Protein AF-A0A948ZJV9-F1 (afdb_monomer_lite)

Radius of gyration: 15.19 Å; chains: 1; bounding box: 33×35×40 Å

Structure (mmCIF, N/CA/C/O backbone):
data_AF-A0A948ZJV9-F1
#
_entry.id   AF-A0A948ZJV9-F1
#
loop_
_atom_site.group_PDB
_atom_site.id
_atom_site.type_symbol
_atom_site.label_atom_id
_atom_site.label_alt_id
_atom_site.label_comp_id
_atom_site.label_asym_id
_atom_site.label_entity_id
_atom_site.label_seq_id
_atom_site.pdbx_PDB_ins_code
_atom_site.Cartn_x
_atom_site.Cartn_y
_atom_site.Cartn_z
_atom_site.occupancy
_atom_site.B_iso_or_equiv
_atom_site.auth_seq_id
_atom_site.auth_comp_id
_atom_site.auth_asym_id
_atom_site.auth_atom_id
_atom_site.pdbx_PDB_model_num
ATOM 1 N N . MET A 1 1 ? 0.887 -11.896 -23.401 1.00 42.72 1 MET A N 1
ATOM 2 C CA . MET A 1 1 ? 1.487 -13.055 -22.703 1.00 42.72 1 MET A CA 1
ATOM 3 C C . MET A 1 1 ? 0.994 -14.327 -23.381 1.00 42.72 1 MET A C 1
ATOM 5 O O . MET A 1 1 ? -0.201 -14.584 -23.377 1.00 42.72 1 MET A O 1
ATOM 9 N N . LYS A 1 2 ? 1.886 -15.058 -24.054 1.00 50.03 2 LYS A N 1
ATOM 10 C CA . LYS A 1 2 ? 1.581 -16.263 -24.844 1.00 50.03 2 LYS A CA 1
ATOM 11 C C . LYS A 1 2 ? 1.889 -17.472 -23.944 1.00 50.03 2 LYS A C 1
ATOM 13 O O . LYS A 1 2 ? 3.020 -17.935 -23.937 1.00 50.03 2 LYS A O 1
ATOM 18 N N . GLY A 1 3 ? 0.965 -17.874 -23.067 1.00 57.78 3 GLY A N 1
ATOM 19 C CA . GLY A 1 3 ? 1.272 -18.960 -22.115 1.00 57.78 3 GLY A CA 1
ATOM 20 C C . GLY A 1 3 ? 0.231 -19.315 -21.053 1.00 57.78 3 GLY A C 1
ATOM 21 O O . GLY A 1 3 ? 0.405 -20.318 -20.378 1.00 57.78 3 GLY A O 1
ATOM 22 N N . MET A 1 4 ? -0.851 -18.549 -20.895 1.00 68.88 4 MET A N 1
ATOM 23 C CA . MET A 1 4 ? -1.924 -18.870 -19.938 1.00 68.88 4 MET A CA 1
ATOM 24 C C . MET A 1 4 ? -3.168 -19.330 -20.703 1.00 68.88 4 MET A C 1
ATOM 26 O O . MET A 1 4 ? -4.117 -18.572 -20.870 1.00 68.88 4 MET A O 1
ATOM 30 N N . GLN A 1 5 ? -3.119 -20.537 -21.265 1.00 71.31 5 GLN A N 1
ATOM 31 C CA . GLN A 1 5 ? -4.207 -21.141 -22.044 1.00 71.31 5 GLN A CA 1
ATOM 32 C C . GLN A 1 5 ? -4.436 -22.577 -21.556 1.00 71.31 5 GLN A C 1
ATOM 34 O O . GLN A 1 5 ? -3.474 -23.281 -21.261 1.00 71.31 5 GLN A O 1
ATOM 39 N N . GLY A 1 6 ? -5.700 -22.999 -21.457 1.00 76.94 6 GLY A N 1
ATOM 40 C CA . GLY A 1 6 ? -6.102 -24.330 -20.979 1.00 76.94 6 GLY A CA 1
ATOM 41 C C . GLY A 1 6 ? -6.913 -24.298 -19.679 1.00 76.94 6 GLY A C 1
ATOM 42 O O . GLY A 1 6 ? -6.927 -23.292 -18.969 1.00 76.94 6 GLY A O 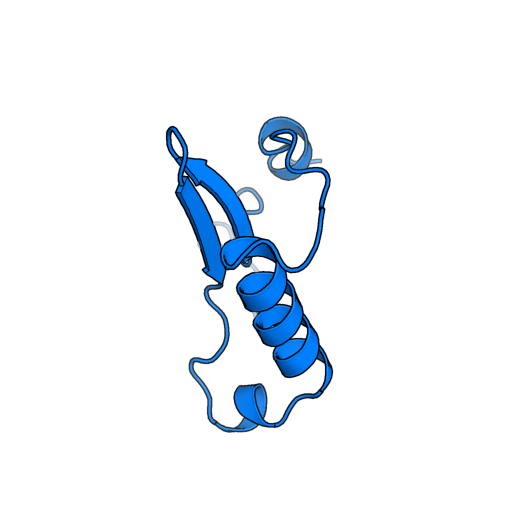1
ATOM 43 N N . ASP A 1 7 ? -7.595 -25.404 -19.367 1.00 79.19 7 ASP A N 1
ATOM 44 C CA . ASP A 1 7 ? -8.536 -25.500 -18.236 1.00 79.19 7 ASP A CA 1
ATOM 45 C C . ASP A 1 7 ? -7.884 -25.187 -16.879 1.00 79.19 7 ASP A C 1
ATOM 47 O O . ASP A 1 7 ? -8.513 -24.572 -16.022 1.00 79.19 7 ASP A O 1
ATOM 51 N N . ALA A 1 8 ? -6.593 -25.497 -16.713 1.00 76.62 8 ALA A N 1
ATOM 52 C CA . ALA A 1 8 ? -5.821 -25.173 -15.510 1.00 76.62 8 ALA A CA 1
ATOM 53 C C . ALA A 1 8 ? -5.703 -23.659 -15.226 1.00 76.62 8 ALA A C 1
ATOM 55 O O . ALA A 1 8 ? -5.436 -23.260 -14.093 1.00 76.62 8 ALA A O 1
ATOM 56 N N . TYR A 1 9 ? -5.912 -22.807 -16.236 1.00 76.06 9 TYR A N 1
ATOM 57 C CA . TYR A 1 9 ? -5.885 -21.348 -16.103 1.00 76.06 9 TYR A CA 1
ATOM 58 C C . TYR A 1 9 ? -7.287 -20.729 -16.050 1.00 76.06 9 TYR A C 1
ATOM 60 O O . TYR A 1 9 ? -7.405 -19.517 -15.866 1.00 76.06 9 TYR A O 1
ATOM 68 N N . ARG A 1 10 ? -8.351 -21.538 -16.160 1.00 79.19 10 ARG A N 1
ATOM 69 C CA . ARG A 1 10 ? -9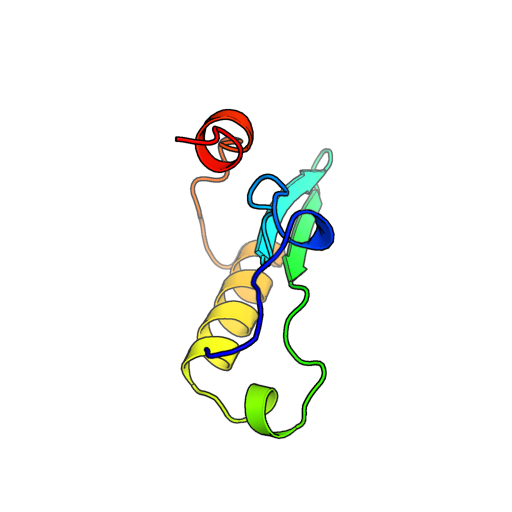.746 -21.093 -16.05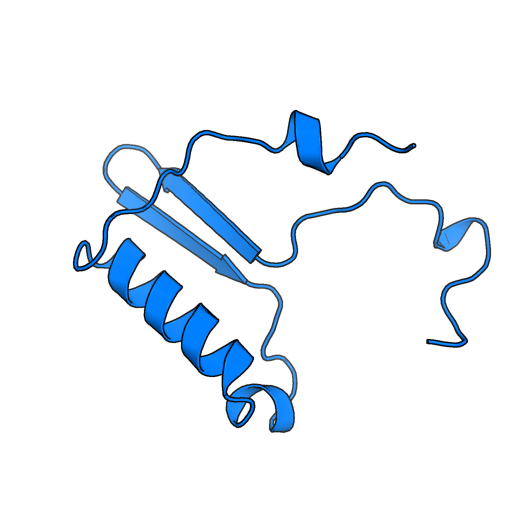5 1.00 79.19 10 ARG A CA 1
ATOM 70 C C . ARG A 1 10 ? -10.151 -20.976 -14.582 1.00 79.19 10 ARG A C 1
ATOM 72 O O . ARG A 1 10 ? -10.993 -21.715 -14.083 1.00 79.19 10 ARG A O 1
ATOM 79 N N . ARG A 1 11 ? -9.512 -20.043 -13.877 1.00 77.69 11 ARG A N 1
ATOM 80 C CA . ARG A 1 11 ? -9.832 -19.689 -12.489 1.00 77.69 11 ARG A CA 1
ATOM 81 C C . ARG A 1 11 ? -10.367 -18.258 -12.417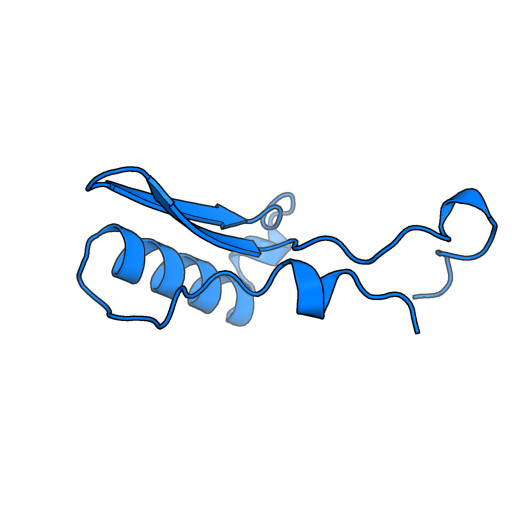 1.00 77.69 11 ARG A C 1
ATOM 83 O O . ARG A 1 11 ? -9.947 -17.436 -13.235 1.00 77.69 11 ARG A O 1
ATOM 90 N N . PRO A 1 12 ? -11.237 -17.939 -11.445 1.00 80.44 12 PRO A N 1
ATOM 91 C CA . PRO A 1 12 ? -11.636 -16.563 -11.205 1.00 80.44 12 PRO A CA 1
ATOM 92 C C . PRO A 1 12 ? -10.413 -15.660 -10.977 1.00 80.44 12 PRO A C 1
ATOM 94 O O . PRO A 1 12 ? -9.372 -16.132 -10.509 1.00 80.44 12 PRO A O 1
ATOM 97 N N . PRO A 1 13 ? -10.504 -14.365 -11.297 1.00 81.94 13 PRO A N 1
ATOM 98 C CA . PRO A 1 13 ? -9.501 -13.395 -10.875 1.00 81.94 13 PRO A CA 1
ATOM 99 C C . PRO A 1 13 ? -9.366 -13.371 -9.343 1.00 81.94 13 PRO A C 1
ATOM 101 O O . PRO A 1 13 ? -10.342 -13.503 -8.607 1.00 81.94 13 PRO A O 1
ATOM 104 N N . TYR A 1 14 ? -8.136 -13.172 -8.866 1.00 84.62 14 TYR A N 1
ATOM 105 C CA . TYR A 1 14 ? -7.811 -13.006 -7.448 1.00 84.62 14 TYR A CA 1
ATOM 106 C C . TYR A 1 14 ? -6.944 -11.757 -7.275 1.00 84.62 14 TYR A C 1
ATOM 108 O O . TYR A 1 14 ? -6.106 -11.480 -8.139 1.00 84.62 14 TYR A O 1
ATOM 116 N N . PRO A 1 15 ? -7.106 -10.999 -6.178 1.00 88.88 15 PRO A N 1
ATOM 117 C CA . PRO A 1 15 ? -6.346 -9.775 -5.980 1.00 88.88 15 PRO A CA 1
ATOM 118 C C . PRO A 1 15 ? -4.870 -10.084 -5.713 1.00 88.88 15 PRO A C 1
ATOM 120 O O . PRO A 1 15 ? -4.533 -10.824 -4.791 1.00 88.88 15 PRO A O 1
ATOM 123 N N . ALA A 1 16 ? -3.986 -9.465 -6.496 1.00 91.44 16 ALA A N 1
ATOM 124 C CA . ALA A 1 16 ? -2.540 -9.500 -6.266 1.00 91.44 16 ALA A CA 1
ATOM 125 C C . ALA A 1 16 ? -2.088 -8.496 -5.188 1.00 91.44 16 ALA A C 1
ATOM 127 O O . ALA A 1 16 ? -1.050 -8.686 -4.560 1.00 91.44 16 ALA A O 1
ATOM 128 N N . THR A 1 17 ? -2.876 -7.443 -4.958 1.00 94.25 17 THR A N 1
ATOM 129 C CA . THR A 1 17 ? -2.624 -6.390 -3.966 1.00 94.25 17 THR A CA 1
ATOM 130 C C . THR A 1 17 ? -3.948 -5.999 -3.319 1.00 94.25 17 THR A C 1
ATOM 132 O O . THR A 1 17 ? -4.947 -5.856 -4.024 1.00 94.25 17 THR A O 1
ATOM 135 N N . TRP A 1 18 ? -3.976 -5.840 -1.996 1.00 94.94 18 TRP A N 1
ATOM 136 C CA . TRP A 1 18 ? -5.174 -5.431 -1.258 1.00 94.94 18 TRP A CA 1
ATOM 137 C C . TRP A 1 18 ? -4.830 -4.725 0.057 1.00 94.94 18 TRP A C 1
ATOM 139 O O . TRP A 1 18 ? -3.727 -4.850 0.591 1.00 94.94 18 TRP A O 1
ATOM 149 N N . ALA A 1 19 ? -5.812 -4.001 0.590 1.00 95.94 19 ALA A N 1
ATOM 150 C CA . ALA A 1 19 ? -5.775 -3.378 1.905 1.00 95.94 19 ALA A CA 1
ATOM 151 C C . ALA A 1 19 ? -7.080 -3.677 2.656 1.00 95.94 19 ALA A C 1
ATOM 153 O O . ALA A 1 19 ? -8.132 -3.829 2.035 1.00 95.94 19 ALA A O 1
ATOM 154 N N . ARG A 1 20 ? -7.022 -3.795 3.985 1.00 95.19 20 ARG A N 1
ATOM 155 C CA . ARG A 1 20 ? -8.209 -3.953 4.841 1.00 95.19 20 ARG A CA 1
ATOM 156 C C . ARG A 1 20 ? -7.951 -3.483 6.269 1.00 95.19 20 ARG A C 1
ATOM 158 O O . ARG A 1 20 ? -6.813 -3.519 6.739 1.00 95.19 20 ARG A O 1
ATOM 165 N N . MET A 1 21 ? -9.018 -3.161 6.997 1.00 96.12 21 MET A N 1
ATOM 166 C CA . MET A 1 21 ? -8.945 -3.080 8.459 1.00 96.12 21 MET A CA 1
ATOM 167 C C . MET A 1 21 ? -8.872 -4.475 9.084 1.00 96.12 21 MET A C 1
ATOM 169 O O . MET A 1 21 ? -9.514 -5.420 8.622 1.00 96.12 21 MET A O 1
ATOM 173 N N . HIS A 1 22 ? -8.129 -4.587 10.180 1.00 93.75 22 HIS A N 1
ATOM 174 C CA . HIS A 1 22 ? -8.143 -5.734 11.080 1.00 93.75 22 HIS A CA 1
ATOM 175 C C . HIS A 1 22 ? -8.323 -5.240 12.520 1.00 93.75 22 HIS A C 1
ATOM 177 O O . HIS A 1 22 ? -7.374 -4.800 13.172 1.00 93.75 22 HIS A O 1
ATOM 183 N N . GLY A 1 23 ? -9.570 -5.245 12.999 1.00 93.94 23 GLY A N 1
ATOM 184 C CA . GLY A 1 23 ? -9.931 -4.528 14.221 1.00 93.94 23 GLY A CA 1
ATOM 185 C C . GLY A 1 23 ? -9.615 -3.037 14.072 1.00 93.94 23 GLY A C 1
ATOM 186 O O . GLY A 1 23 ? -10.113 -2.388 13.157 1.00 93.94 23 GLY A O 1
ATOM 187 N N . LYS A 1 24 ? -8.750 -2.509 14.946 1.00 93.88 24 LYS A N 1
ATOM 188 C CA . LYS A 1 24 ? -8.248 -1.122 14.874 1.00 93.88 24 LYS A CA 1
ATOM 189 C C . LYS A 1 24 ? -6.979 -0.970 14.021 1.00 93.88 24 LYS A C 1
ATOM 191 O O . LYS A 1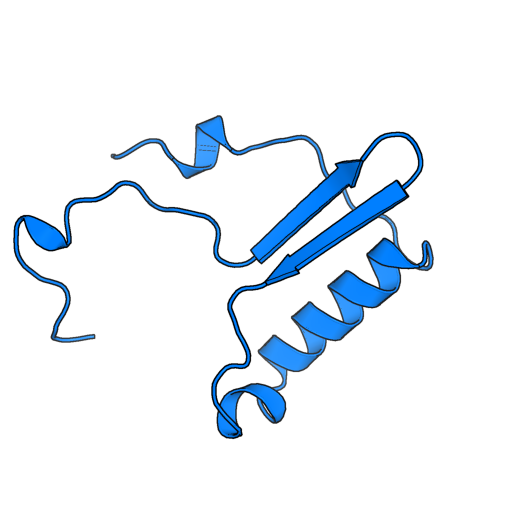 24 ? -6.542 0.150 13.786 1.00 93.88 24 LYS A O 1
ATOM 196 N N . GLY A 1 25 ? -6.371 -2.078 13.595 1.00 95.31 25 GLY A N 1
ATOM 197 C CA . GLY A 1 25 ? -5.154 -2.084 12.788 1.00 95.31 25 GLY A CA 1
ATOM 198 C C . GLY A 1 25 ? -5.437 -1.993 11.290 1.00 95.31 25 GLY A C 1
ATOM 199 O O . GLY A 1 25 ? -6.521 -2.348 10.824 1.00 95.31 25 GLY A O 1
ATOM 200 N N . ARG A 1 26 ? -4.433 -1.553 10.531 1.00 97.62 26 ARG A N 1
ATOM 201 C CA . ARG A 1 26 ? -4.440 -1.493 9.065 1.00 97.62 26 ARG A CA 1
ATOM 202 C C . ARG A 1 26 ? -3.543 -2.601 8.511 1.00 97.62 26 ARG A C 1
ATOM 204 O O . ARG A 1 26 ? -2.420 -2.766 8.977 1.00 97.62 26 ARG A O 1
ATOM 211 N N . ALA A 1 27 ? -4.035 -3.367 7.539 1.00 96.50 27 ALA A N 1
ATOM 212 C CA . ALA A 1 27 ? -3.282 -4.435 6.885 1.00 96.50 27 ALA A CA 1
ATOM 213 C C . ALA A 1 27 ? -3.212 -4.187 5.377 1.00 96.50 27 ALA A C 1
ATOM 215 O O . ALA A 1 27 ? -4.247 -4.071 4.722 1.00 96.50 27 ALA A O 1
ATOM 216 N N . PHE A 1 28 ? -1.996 -4.139 4.843 1.00 97.31 28 PHE A N 1
ATOM 217 C CA . PHE A 1 28 ? -1.700 -4.032 3.418 1.00 97.31 28 PHE A CA 1
ATOM 218 C C . PHE A 1 28 ? -0.923 -5.272 2.966 1.00 97.31 28 PHE A C 1
ATOM 220 O O . PHE A 1 28 ? -0.063 -5.766 3.696 1.00 97.31 28 PHE A O 1
ATOM 227 N N . TYR A 1 29 ? -1.225 -5.774 1.772 1.00 96.06 29 TYR A N 1
ATOM 228 C CA . TYR A 1 29 ? -0.580 -6.943 1.184 1.00 96.06 29 TYR A CA 1
ATOM 229 C C . TYR A 1 29 ? -0.353 -6.740 -0.311 1.00 96.06 29 TYR A C 1
ATOM 231 O O . TYR A 1 29 ? -1.221 -6.223 -1.015 1.00 96.06 29 TYR A O 1
ATOM 239 N N . THR A 1 30 ? 0.776 -7.242 -0.807 1.00 96.31 30 THR A N 1
ATOM 240 C CA . THR A 1 30 ? 1.025 -7.428 -2.236 1.00 96.31 30 THR A CA 1
ATOM 241 C C . THR A 1 30 ? 1.832 -8.703 -2.476 1.00 96.31 30 THR A C 1
ATOM 243 O O . THR A 1 30 ? 2.734 -9.022 -1.706 1.00 96.31 30 THR A O 1
ATOM 246 N N . SER A 1 31 ? 1.509 -9.440 -3.540 1.00 94.38 31 SER A N 1
ATOM 247 C CA . SER A 1 31 ? 2.261 -10.617 -3.994 1.00 94.38 31 SER A CA 1
ATOM 248 C C . SER A 1 31 ? 3.381 -10.271 -4.988 1.00 94.38 31 SER A C 1
ATOM 250 O O . SER A 1 31 ? 4.000 -11.166 -5.564 1.00 94.38 31 SER A O 1
ATOM 252 N N . LEU A 1 32 ? 3.585 -8.983 -5.275 1.00 93.50 32 LEU A N 1
ATOM 253 C CA . LEU A 1 32 ? 4.624 -8.485 -6.176 1.00 93.50 32 LEU A CA 1
ATOM 254 C C . LEU A 1 32 ? 5.987 -8.403 -5.460 1.00 93.50 32 LEU A C 1
ATOM 256 O O . LEU A 1 32 ? 6.070 -8.527 -4.242 1.00 93.50 32 LEU A O 1
ATOM 260 N N . GLY A 1 33 ? 7.064 -8.176 -6.218 1.00 93.12 33 GLY A N 1
ATOM 261 C CA . GLY A 1 33 ? 8.407 -7.938 -5.662 1.00 93.12 33 GLY A CA 1
ATOM 262 C C . GLY A 1 33 ? 9.328 -9.162 -5.606 1.00 93.12 33 GLY A C 1
ATOM 263 O O . GLY A 1 33 ? 10.424 -9.074 -5.061 1.00 93.12 33 GLY A O 1
ATOM 264 N N . HIS A 1 34 ? 8.935 -10.298 -6.194 1.00 94.06 34 HIS A N 1
ATOM 265 C CA . HIS A 1 34 ? 9.768 -11.511 -6.193 1.00 94.06 34 HIS A CA 1
ATOM 266 C C . HIS A 1 34 ? 11.033 -11.411 -7.074 1.00 94.06 34 HIS A C 1
ATOM 268 O O . HIS A 1 34 ? 11.908 -12.270 -6.984 1.00 94.06 34 HIS A O 1
ATOM 274 N N . ARG A 1 35 ? 11.111 -10.419 -7.972 1.00 95.12 35 ARG A N 1
ATOM 275 C CA . ARG A 1 35 ? 12.271 -10.159 -8.840 1.00 95.12 35 ARG A CA 1
ATOM 276 C C . ARG A 1 35 ? 12.885 -8.811 -8.516 1.00 95.12 35 ARG A C 1
ATOM 278 O O . ARG A 1 35 ? 12.167 -7.864 -8.208 1.00 95.12 35 ARG A O 1
ATOM 285 N N . GLU A 1 36 ? 14.192 -8.712 -8.703 1.00 93.69 36 GLU A N 1
ATOM 286 C CA . GLU A 1 36 ? 14.961 -7.477 -8.527 1.00 93.69 36 GLU A CA 1
ATOM 287 C C . GLU A 1 36 ? 14.485 -6.344 -9.446 1.00 93.69 36 GLU A C 1
ATOM 289 O O . GLU A 1 36 ? 14.337 -5.210 -9.000 1.00 93.69 36 GLU A O 1
ATOM 294 N N . ASP A 1 37 ? 14.152 -6.649 -10.703 1.00 95.06 37 ASP A N 1
ATOM 295 C CA . ASP A 1 37 ? 13.670 -5.653 -11.670 1.00 95.06 37 ASP A CA 1
ATOM 296 C C . ASP A 1 37 ? 12.298 -5.064 -11.309 1.00 95.06 37 ASP A C 1
ATOM 298 O O . ASP A 1 37 ? 11.944 -3.975 -11.757 1.00 95.06 37 ASP A O 1
ATOM 302 N N . VAL A 1 38 ? 11.525 -5.742 -10.457 1.00 95.06 38 VAL A N 1
ATOM 303 C CA . VAL A 1 38 ? 10.266 -5.199 -9.938 1.00 95.06 38 VAL A CA 1
ATOM 304 C C . VAL A 1 38 ? 10.538 -4.084 -8.928 1.00 95.06 38 VAL A C 1
ATOM 306 O O . VAL A 1 38 ? 9.811 -3.095 -8.922 1.00 95.06 38 VAL A O 1
ATOM 309 N N . TRP A 1 39 ? 11.604 -4.175 -8.130 1.00 96.25 39 TRP A N 1
ATOM 310 C CA . TRP A 1 39 ? 11.937 -3.170 -7.110 1.00 96.25 39 TRP A CA 1
ATOM 311 C C . TRP A 1 39 ? 12.346 -1.817 -7.691 1.00 96.25 39 TRP A C 1
ATOM 313 O O . TRP A 1 39 ? 12.115 -0.778 -7.069 1.00 96.25 39 TRP A O 1
ATOM 323 N N . THR A 1 40 ? 12.931 -1.814 -8.888 1.00 96.50 40 THR A N 1
ATOM 324 C CA . THR A 1 40 ? 13.311 -0.589 -9.604 1.00 96.50 40 THR A CA 1
ATOM 325 C C . THR A 1 40 ? 12.190 -0.047 -10.489 1.00 96.50 40 THR A C 1
ATOM 327 O O . THR A 1 40 ? 12.321 1.045 -11.041 1.00 96.50 40 THR A O 1
ATOM 330 N N . ASN A 1 41 ? 11.065 -0.763 -10.609 1.00 97.12 41 ASN A N 1
ATOM 331 C CA . ASN A 1 41 ? 9.921 -0.294 -11.376 1.00 97.12 41 ASN A CA 1
ATOM 332 C C . ASN A 1 41 ? 9.199 0.845 -10.622 1.00 97.12 41 ASN A C 1
ATOM 334 O O . ASN A 1 41 ? 8.702 0.622 -9.512 1.00 97.12 41 ASN A O 1
ATOM 338 N N . PRO A 1 42 ? 9.056 2.042 -11.222 1.00 97.31 42 PRO A N 1
ATOM 339 C CA . PRO A 1 42 ? 8.442 3.189 -10.554 1.00 97.31 42 PRO A CA 1
ATOM 340 C C . PRO A 1 42 ? 6.978 2.946 -10.156 1.00 97.31 42 PRO A C 1
ATOM 342 O O . PRO A 1 42 ? 6.531 3.452 -9.130 1.00 97.31 42 PRO A O 1
ATOM 345 N N . ILE A 1 43 ? 6.233 2.129 -10.908 1.00 96.25 43 ILE A N 1
ATOM 346 C CA . ILE A 1 43 ? 4.843 1.779 -10.573 1.00 96.25 43 ILE A CA 1
ATOM 347 C C . ILE A 1 43 ? 4.807 0.934 -9.298 1.00 96.25 43 ILE A C 1
ATOM 349 O O . ILE A 1 43 ? 3.991 1.171 -8.410 1.00 96.25 43 ILE A O 1
ATOM 353 N N . PHE A 1 44 ? 5.709 -0.043 -9.175 1.00 96.62 44 PHE A N 1
ATOM 354 C CA . PHE A 1 44 ? 5.771 -0.873 -7.975 1.00 96.62 44 PHE A CA 1
ATOM 355 C C . PHE A 1 44 ? 6.181 -0.054 -6.747 1.00 96.62 44 PHE A C 1
ATOM 357 O O . PHE A 1 44 ? 5.581 -0.202 -5.682 1.00 96.62 44 PHE A O 1
ATOM 364 N N . GLN A 1 45 ? 7.132 0.868 -6.905 1.00 97.75 45 GLN A N 1
ATOM 365 C CA . GLN A 1 45 ? 7.517 1.789 -5.836 1.00 97.75 45 GLN A CA 1
ATOM 366 C C . GLN A 1 45 ? 6.333 2.644 -5.367 1.00 97.75 45 GLN A C 1
ATOM 368 O O . GLN A 1 45 ? 6.127 2.775 -4.163 1.00 97.75 45 GLN A O 1
ATOM 373 N N . GLN A 1 46 ? 5.502 3.157 -6.282 1.00 97.44 46 GLN A N 1
ATOM 374 C CA . GLN A 1 46 ? 4.281 3.891 -5.923 1.00 97.44 46 GLN A CA 1
ATOM 375 C C . GLN A 1 46 ? 3.291 3.025 -5.133 1.00 97.44 46 GLN A C 1
ATOM 377 O O . GLN A 1 46 ? 2.733 3.491 -4.141 1.00 97.44 46 GLN A O 1
ATOM 382 N N . VAL A 1 47 ? 3.106 1.758 -5.520 1.00 96.50 47 VAL A N 1
ATOM 383 C CA . VAL A 1 47 ? 2.233 0.818 -4.796 1.00 96.50 47 VAL A CA 1
ATOM 384 C C . VAL A 1 47 ? 2.736 0.578 -3.372 1.00 96.50 47 VAL A C 1
ATOM 386 O O . VAL A 1 47 ? 1.951 0.654 -2.428 1.00 96.50 47 VAL A O 1
ATOM 389 N N . ILE A 1 48 ? 4.035 0.320 -3.200 1.00 97.12 48 ILE A N 1
ATO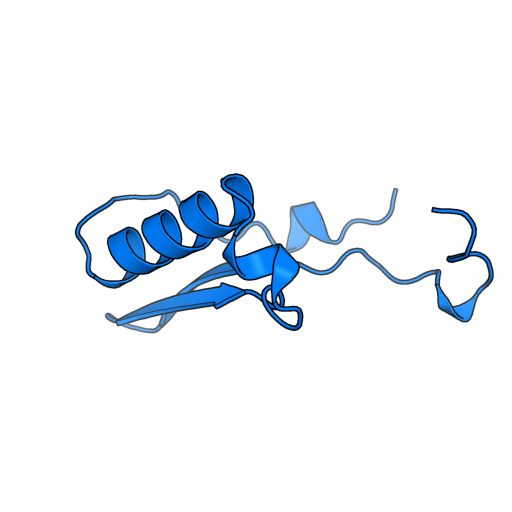M 390 C CA . ILE A 1 48 ? 4.628 0.075 -1.878 1.00 97.12 48 ILE A CA 1
ATOM 391 C C . ILE A 1 48 ? 4.578 1.333 -1.007 1.00 97.12 48 ILE A C 1
ATOM 393 O O . ILE A 1 48 ? 4.145 1.257 0.141 1.00 97.12 48 ILE A O 1
ATOM 397 N N . LEU A 1 49 ? 4.961 2.494 -1.542 1.00 97.88 49 LEU A N 1
ATOM 398 C CA . LEU A 1 49 ? 4.937 3.758 -0.801 1.00 97.88 49 LEU A CA 1
ATOM 399 C C . LEU A 1 49 ? 3.514 4.164 -0.408 1.00 97.88 49 LEU A C 1
ATOM 401 O O . LEU A 1 49 ? 3.298 4.599 0.724 1.00 97.88 49 LEU A O 1
ATOM 405 N N . GLY A 1 50 ? 2.540 3.979 -1.303 1.00 97.50 50 GLY A N 1
ATOM 406 C CA . GLY A 1 50 ? 1.126 4.221 -1.020 1.00 97.50 50 GLY A CA 1
ATOM 407 C C . GLY A 1 50 ? 0.582 3.267 0.043 1.00 97.50 50 GLY A C 1
ATOM 408 O O . GLY A 1 50 ? -0.026 3.709 1.017 1.00 97.50 50 GLY A O 1
ATOM 409 N N . GLY A 1 51 ? 0.865 1.967 -0.091 1.00 97.19 51 GLY A N 1
ATOM 410 C CA . GLY A 1 51 ? 0.452 0.944 0.871 1.00 97.19 51 GLY A CA 1
ATOM 411 C C . GLY A 1 51 ? 1.029 1.169 2.270 1.00 97.19 51 GLY A C 1
ATOM 412 O O . GLY A 1 51 ? 0.294 1.098 3.254 1.00 97.19 51 GLY A O 1
ATOM 413 N N . LEU A 1 52 ? 2.321 1.506 2.365 1.00 97.94 52 LEU A N 1
ATOM 414 C CA . LEU A 1 52 ? 2.978 1.838 3.633 1.00 97.94 52 LEU A CA 1
ATOM 415 C C . LEU A 1 52 ? 2.434 3.132 4.237 1.00 97.94 52 LEU A C 1
ATOM 417 O O . LEU A 1 52 ? 2.105 3.153 5.420 1.00 97.94 52 LEU A O 1
ATOM 421 N N . SER A 1 53 ? 2.284 4.189 3.436 1.00 98.25 53 SER A N 1
ATOM 422 C CA . SER A 1 53 ? 1.706 5.457 3.901 1.00 98.25 53 SER A CA 1
ATOM 423 C C . SER A 1 53 ? 0.301 5.255 4.464 1.00 98.25 53 SER A C 1
ATOM 425 O O . SER A 1 53 ? -0.005 5.746 5.549 1.00 98.25 53 SER A O 1
ATOM 427 N N . TRP A 1 54 ? -0.540 4.475 3.782 1.00 97.81 54 TRP A N 1
ATOM 428 C CA . TRP A 1 54 ? -1.873 4.148 4.274 1.00 97.81 54 TRP A CA 1
ATOM 429 C C . TRP A 1 54 ? -1.829 3.309 5.556 1.00 97.81 54 TRP A C 1
ATOM 431 O O . TRP A 1 54 ? -2.540 3.625 6.512 1.00 97.81 54 TRP A O 1
ATOM 441 N N . ALA A 1 55 ? -0.985 2.272 5.615 1.00 97.50 55 ALA A N 1
ATOM 442 C CA . ALA A 1 55 ? -0.860 1.407 6.789 1.00 97.50 55 ALA A CA 1
ATOM 443 C C . ALA A 1 55 ? -0.373 2.168 8.035 1.00 97.50 55 ALA A C 1
ATOM 445 O O . ALA A 1 55 ? -0.835 1.886 9.140 1.00 97.50 55 ALA A O 1
ATOM 446 N N . LEU A 1 56 ? 0.500 3.163 7.845 1.00 97.62 56 LEU A N 1
ATOM 447 C CA . LEU A 1 56 ? 1.003 4.058 8.891 1.00 97.62 56 LEU A CA 1
ATOM 448 C C . LEU A 1 56 ? 0.032 5.195 9.255 1.00 97.62 56 LEU A C 1
ATOM 450 O O . LEU A 1 56 ? 0.279 5.920 10.212 1.00 97.62 56 LEU A O 1
ATOM 454 N N . GLY A 1 57 ? -1.074 5.360 8.522 1.00 96.00 57 GLY A N 1
ATOM 455 C CA . GLY A 1 57 ? -2.045 6.431 8.768 1.00 96.00 57 GLY A CA 1
ATOM 456 C C . GLY A 1 57 ? -1.630 7.799 8.221 1.00 96.00 57 GLY A C 1
ATOM 457 O O . GLY A 1 57 ? -2.214 8.804 8.606 1.00 96.00 57 GLY A O 1
ATOM 458 N N . HIS A 1 58 ? -0.650 7.851 7.317 1.00 97.69 58 HIS A N 1
ATOM 459 C CA . HIS A 1 58 ? -0.241 9.076 6.620 1.00 97.69 58 HIS A CA 1
ATOM 460 C C . HIS A 1 58 ? -1.101 9.376 5.382 1.00 97.69 58 HIS A C 1
ATOM 462 O O . HIS A 1 58 ? -0.969 10.441 4.786 1.00 97.69 58 HIS A O 1
ATOM 468 N N . ALA A 1 59 ? -1.948 8.430 4.972 1.00 95.75 59 ALA A N 1
ATOM 469 C CA . ALA A 1 59 ? -2.868 8.577 3.854 1.00 95.75 59 ALA A CA 1
ATOM 470 C C . ALA A 1 59 ? -4.216 7.910 4.153 1.00 95.75 59 ALA A C 1
ATOM 472 O O . ALA A 1 59 ? -4.285 6.869 4.823 1.00 95.75 59 ALA A O 1
ATOM 473 N N . ASP A 1 60 ? -5.273 8.491 3.592 1.00 93.88 60 ASP A N 1
ATOM 474 C CA . ASP A 1 60 ? -6.621 7.937 3.602 1.00 93.88 60 ASP A CA 1
ATOM 475 C C . ASP A 1 60 ? -6.925 7.234 2.278 1.00 93.88 60 ASP A C 1
ATOM 477 O O . ASP A 1 60 ? -6.438 7.616 1.214 1.00 93.88 60 ASP A O 1
ATOM 481 N N . ALA A 1 61 ? -7.728 6.177 2.356 1.00 92.19 61 ALA A N 1
ATOM 482 C CA . ALA A 1 61 ? -8.217 5.437 1.202 1.00 92.19 61 ALA A CA 1
ATOM 483 C C . ALA A 1 61 ? -9.585 4.839 1.533 1.00 92.19 61 ALA A C 1
ATOM 485 O O . ALA A 1 61 ? -9.800 4.383 2.661 1.00 92.19 61 ALA A O 1
ATOM 486 N N . ASP A 1 62 ? -10.483 4.805 0.548 1.00 92.38 62 ASP A N 1
ATOM 487 C CA . ASP A 1 62 ? -11.694 3.994 0.646 1.00 92.38 62 ASP A CA 1
ATOM 488 C C . ASP A 1 62 ? -11.307 2.519 0.524 1.00 92.38 62 ASP A C 1
ATOM 490 O O . ASP A 1 62 ? -10.774 2.064 -0.488 1.00 92.38 62 ASP A O 1
ATOM 494 N N . ILE A 1 63 ? -11.545 1.789 1.605 1.00 91.25 63 ILE A N 1
ATOM 495 C CA . ILE A 1 63 ? -11.224 0.370 1.750 1.00 91.25 63 ILE A CA 1
ATOM 496 C C . ILE A 1 63 ? -12.486 -0.471 1.953 1.00 91.25 63 ILE A C 1
ATOM 498 O O . ILE A 1 63 ? -12.430 -1.561 2.532 1.00 91.25 63 ILE A O 1
ATOM 502 N N . THR A 1 64 ? -13.634 0.035 1.497 1.00 92.38 64 THR A N 1
ATOM 503 C CA . THR A 1 64 ? -14.874 -0.734 1.432 1.00 92.38 64 THR A CA 1
ATOM 504 C C . THR A 1 64 ? -14.623 -2.037 0.661 1.00 92.38 64 THR A C 1
ATOM 506 O O . THR A 1 64 ? -14.147 -1.994 -0.477 1.00 92.38 64 THR A O 1
ATOM 509 N N . PRO A 1 65 ? -14.907 -3.218 1.247 1.00 89.50 65 PRO A N 1
ATOM 510 C CA . PRO A 1 65 ? -14.650 -4.487 0.579 1.00 89.50 65 PRO A CA 1
ATOM 511 C C . PRO A 1 65 ? -15.393 -4.602 -0.758 1.00 89.50 65 PRO A C 1
ATOM 513 O O . PRO A 1 65 ? -16.619 -4.551 -0.804 1.00 89.50 65 PRO A O 1
ATOM 516 N N . ASN A 1 66 ? -14.653 -4.843 -1.840 1.00 87.19 66 ASN A N 1
ATOM 517 C CA . ASN A 1 66 ? -15.183 -5.018 -3.197 1.00 87.19 66 ASN A CA 1
ATOM 518 C C . ASN A 1 66 ? -14.890 -6.414 -3.782 1.00 87.19 66 ASN A C 1
ATOM 520 O O . ASN A 1 66 ? -15.027 -6.628 -4.984 1.00 87.19 66 ASN A O 1
ATOM 524 N N . PHE A 1 67 ? -14.524 -7.388 -2.936 1.00 78.62 67 PHE A N 1
ATOM 525 C CA . PHE A 1 67 ? -14.177 -8.755 -3.352 1.00 78.62 67 PHE A CA 1
ATOM 526 C C . PHE A 1 67 ? -15.220 -9.388 -4.278 1.00 78.62 67 PHE A C 1
ATOM 528 O O . PHE A 1 67 ? -14.850 -9.985 -5.282 1.00 78.62 67 PHE A O 1
ATOM 535 N N . ALA A 1 68 ? -16.509 -9.226 -3.967 1.00 75.62 68 ALA A N 1
ATOM 536 C CA . ALA A 1 68 ? -17.592 -9.791 -4.768 1.00 75.62 68 ALA A CA 1
ATOM 537 C C . ALA A 1 68 ? -17.655 -9.210 -6.190 1.00 75.62 68 ALA A C 1
ATOM 539 O O . ALA A 1 68 ? -18.035 -9.917 -7.110 1.00 75.62 68 ALA A O 1
ATOM 540 N N . GLN A 1 69 ? -17.256 -7.951 -6.384 1.00 74.25 69 GLN A N 1
ATOM 541 C CA . GLN A 1 69 ? -17.240 -7.303 -7.701 1.00 74.25 69 GLN A CA 1
ATOM 542 C C . GLN A 1 69 ? -16.040 -7.768 -8.532 1.00 74.25 69 GLN A C 1
ATOM 544 O O . GLN A 1 69 ? -16.114 -7.844 -9.754 1.00 74.25 69 GLN A O 1
ATOM 549 N N . LEU A 1 70 ? -14.927 -8.088 -7.864 1.00 65.88 70 LEU A N 1
ATOM 550 C CA . LEU A 1 70 ? -13.673 -8.450 -8.517 1.00 65.88 70 LEU A CA 1
ATOM 551 C C . LEU A 1 70 ? -13.611 -9.914 -8.945 1.00 65.88 70 LEU A C 1
ATOM 553 O O . LEU A 1 70 ? -12.852 -10.211 -9.855 1.00 65.88 70 LEU A O 1
ATOM 557 N N . THR A 1 71 ? -14.363 -10.815 -8.307 1.00 63.59 71 THR A N 1
ATOM 558 C CA . THR A 1 71 ? -14.321 -12.265 -8.572 1.00 63.59 71 THR A CA 1
ATOM 559 C C . THR A 1 71 ? -15.430 -12.764 -9.500 1.00 63.59 71 THR A C 1
ATOM 561 O O . THR A 1 71 ? -15.453 -13.955 -9.822 1.00 63.59 71 THR A O 1
ATOM 564 N N . GLN A 1 72 ? -16.334 -11.888 -9.960 1.00 56.81 72 GLN A N 1
ATOM 565 C CA . GLN A 1 72 ? -17.351 -12.262 -10.942 1.00 56.81 72 GLN A CA 1
ATOM 566 C C . GLN A 1 72 ? -16.706 -12.542 -12.300 1.00 56.81 72 GLN A C 1
ATOM 568 O O . GLN A 1 72 ? -16.190 -11.653 -12.976 1.00 56.81 72 GLN A O 1
ATOM 573 N N . VAL A 1 73 ? -16.748 -13.816 -12.683 1.00 54.22 73 VAL A N 1
ATOM 574 C CA . VAL A 1 73 ? -16.394 -14.288 -14.019 1.00 54.22 73 VAL A CA 1
ATOM 575 C C . VAL A 1 73 ? -17.466 -13.765 -14.980 1.00 54.22 73 VAL A C 1
ATOM 577 O O . VAL A 1 73 ? -18.635 -14.113 -14.820 1.00 54.22 73 VAL A O 1
ATOM 580 N N . HIS A 1 74 ? -17.079 -12.898 -15.917 1.00 49.41 74 HIS A N 1
ATOM 581 C CA . HIS A 1 74 ? -17.844 -12.671 -17.146 1.00 49.41 74 HIS A CA 1
ATOM 582 C C . HIS A 1 74 ? -17.449 -13.730 -18.175 1.00 49.41 74 HIS A C 1
ATOM 584 O O . HIS A 1 74 ? -16.244 -14.082 -18.209 1.00 49.41 74 HIS A O 1
#

Foldseek 3Di:
DPPQDDPVNPAFDDDQWAWDDDPPAIDTDHVDDPDPVLVPDVVSVCRVVVRVCVRVVVDDDPRPDPPVVRRDDD

Sequence (74 aa):
MKGMQGDAYRRPPYPATWARMHGKGRAFYTSLGHREDVWTNPIFQQVILGGLSWALGHADADITPNFAQLTQVH

pLDDT: mean 87.46, std 13.71, range [42.72, 98.25]

Secondary structure (DSSP, 8-state):
-----SGGG------SEEEEEETTEEEEEES---SHHHHT-HHHHHHHHHHHHHHTTSS-------HHHHS---